Protein AF-A0A9D4E0C4-F1 (afdb_monomer_lite)

Secondary structure (DSSP, 8-state):
-----PPP-----HHHHHHHHHHHHHHHHHHHHHHHHHHHHHHHHHHHHHHHHHHHHHHHHHHHHHHHHHHHHHHHHHHHHHHHHHHHHHGGG------PPP---TT--HHHHHHHHHHHTT------TTSPPPS----TTTTS----

Radius of gyration: 49.87 Å; chains: 1; bounding box: 102×30×136 Å

pLDDT: mean 83.16, std 16.6, range [40.91, 98.44]

Sequence (148 aa):
MSDVEHPGNAVLDDTTMKAIKLTAQEAINNILSIQIKSMIETIITGVVDGLSKRIECLELENKSLKSENRILTERLVKVEITLDASEQYSRRNSLRIFGIPETENPNEGTDSVVMNLCNSMGADVSIDESIAPIEPENREGDDLDQSL

Foldseek 3Di:
DDDDDDPDDDDDDPVVV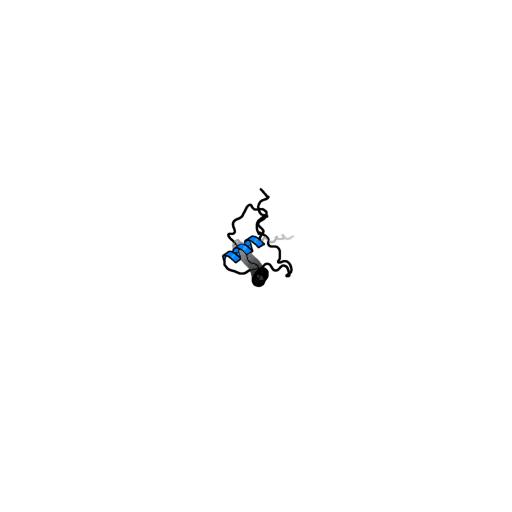VVVVVVVVVVVVVVVVVVVVVVVVVVVVVVVVVVVVVVVVVVVVVVVVVVVVVVVVVVVVVVVVVVVVVVCVVCVVPDDDPDDDDDPDPPDDPVVVVVVVCVVVVHDDDDDPVDPDDPDPDDPDPPPDDDD

Structure (mmCIF, N/CA/C/O backbone):
data_AF-A0A9D4E0C4-F1
#
_entry.id   AF-A0A9D4E0C4-F1
#
loop_
_atom_site.group_PDB
_atom_site.id
_atom_site.type_symbol
_atom_site.label_atom_id
_atom_site.label_alt_id
_atom_site.label_comp_id
_atom_site.label_asym_id
_atom_site.label_entity_id
_atom_site.label_seq_id
_atom_site.pdbx_PDB_ins_code
_atom_site.Cartn_x
_atom_site.Cartn_y
_atom_site.Cartn_z
_atom_site.occupancy
_atom_site.B_iso_or_equiv
_atom_site.auth_seq_id
_atom_site.auth_comp_id
_atom_site.auth_asym_id
_atom_site.auth_atom_id
_atom_site.pdbx_PDB_model_num
ATOM 1 N N . MET A 1 1 ? 53.731 22.855 -88.153 1.00 43.09 1 MET A N 1
ATOM 2 C CA . MET A 1 1 ? 53.445 23.099 -86.725 1.00 43.09 1 MET A CA 1
ATOM 3 C C . MET A 1 1 ? 52.587 21.945 -86.266 1.00 43.09 1 MET A C 1
ATOM 5 O O . MET A 1 1 ? 51.666 21.581 -86.975 1.00 43.09 1 MET A O 1
ATOM 9 N N . SER A 1 2 ? 53.045 21.301 -85.206 1.00 45.09 2 SER A N 1
ATOM 10 C CA . SER A 1 2 ? 52.689 19.976 -84.702 1.00 45.09 2 SER A CA 1
ATOM 11 C C . SER A 1 2 ? 51.238 19.852 -84.238 1.00 45.09 2 SER A C 1
ATOM 13 O O . SER A 1 2 ? 50.797 20.651 -83.411 1.00 45.09 2 SER A O 1
ATOM 15 N N . ASP A 1 3 ? 50.559 18.813 -84.728 1.00 48.22 3 ASP A N 1
ATOM 16 C CA . ASP A 1 3 ? 49.288 18.317 -84.205 1.00 48.22 3 ASP A CA 1
ATOM 17 C C . ASP A 1 3 ? 49.472 17.874 -82.749 1.00 48.22 3 ASP A C 1
ATOM 19 O O . ASP A 1 3 ? 50.279 16.998 -82.435 1.00 48.22 3 ASP A O 1
ATOM 23 N N . VAL A 1 4 ? 48.754 18.536 -81.844 1.00 57.38 4 VAL A N 1
ATOM 24 C CA . VAL A 1 4 ? 48.710 18.191 -80.423 1.00 57.38 4 VAL A CA 1
ATOM 25 C C . VAL A 1 4 ? 47.631 17.129 -80.253 1.00 57.38 4 VAL A C 1
ATOM 27 O O . VAL A 1 4 ? 46.444 17.450 -80.224 1.00 57.38 4 VAL A O 1
ATOM 30 N N . GLU A 1 5 ? 48.040 15.865 -80.151 1.00 50.12 5 GLU A N 1
ATOM 31 C CA . GLU A 1 5 ? 47.150 14.776 -79.748 1.00 50.12 5 GLU A CA 1
ATOM 32 C C . GLU A 1 5 ? 46.547 15.099 -78.373 1.00 50.12 5 GLU A C 1
ATOM 34 O O . GLU A 1 5 ? 47.246 15.225 -77.365 1.00 50.12 5 GLU A O 1
ATOM 39 N N . HIS A 1 6 ? 45.228 15.280 -78.336 1.00 60.09 6 HIS A N 1
ATOM 40 C CA . HIS A 1 6 ? 44.486 15.371 -77.087 1.00 60.09 6 HIS A CA 1
ATOM 41 C C . HIS A 1 6 ? 44.443 13.985 -76.433 1.00 60.09 6 HIS A C 1
ATOM 43 O O . HIS A 1 6 ? 44.030 13.027 -77.092 1.00 60.09 6 HIS A O 1
ATOM 49 N N . PRO A 1 7 ? 44.852 13.849 -75.157 1.00 53.50 7 PRO A N 1
ATOM 50 C CA . PRO A 1 7 ? 44.855 12.561 -74.482 1.00 53.50 7 PRO A CA 1
ATOM 51 C C . PRO A 1 7 ? 43.426 12.021 -74.410 1.00 53.50 7 PRO A C 1
ATOM 53 O O . PRO A 1 7 ? 42.524 12.654 -73.856 1.00 53.50 7 PRO A O 1
ATOM 56 N N . GLY A 1 8 ? 43.236 10.855 -75.029 1.00 53.12 8 GLY A N 1
ATOM 57 C CA . GLY A 1 8 ? 41.972 10.141 -75.089 1.00 53.12 8 GLY A CA 1
ATOM 58 C C . GLY A 1 8 ? 41.396 9.901 -73.697 1.00 53.12 8 GLY A C 1
ATOM 59 O O . GLY A 1 8 ? 42.087 9.476 -72.773 1.00 53.12 8 GLY A O 1
ATOM 60 N N . ASN A 1 9 ? 40.103 10.178 -73.567 1.00 60.56 9 ASN A N 1
ATOM 61 C CA . ASN A 1 9 ? 39.318 9.895 -72.379 1.00 60.56 9 ASN A CA 1
ATOM 62 C C . ASN A 1 9 ? 39.334 8.370 -72.146 1.00 60.56 9 ASN A C 1
ATOM 64 O O . ASN A 1 9 ? 38.756 7.622 -72.937 1.00 60.56 9 ASN A O 1
ATOM 68 N N . ALA A 1 10 ? 40.049 7.900 -71.122 1.00 62.25 10 ALA A N 1
ATOM 69 C CA . ALA A 1 10 ? 40.163 6.477 -70.817 1.00 62.25 10 ALA A CA 1
ATOM 70 C C . ALA A 1 10 ? 38.795 5.936 -70.376 1.00 62.25 10 ALA A C 1
ATOM 72 O O . ALA A 1 10 ? 38.339 6.183 -69.260 1.00 62.25 10 ALA A O 1
ATOM 73 N N . VAL A 1 11 ? 38.120 5.213 -71.270 1.00 69.81 11 VAL A N 1
ATOM 74 C CA . VAL A 1 11 ? 36.905 4.469 -70.930 1.00 69.81 11 VAL A CA 1
ATOM 75 C C . VAL A 1 11 ? 37.330 3.306 -70.036 1.00 69.81 11 VAL A C 1
ATOM 77 O O . VAL A 1 11 ? 38.088 2.439 -70.464 1.00 69.81 11 VAL A O 1
ATOM 80 N N . LEU A 1 12 ? 36.882 3.322 -68.780 1.00 73.12 12 LEU A N 1
ATOM 81 C CA . LEU A 1 12 ? 37.088 2.220 -67.839 1.00 73.12 12 LEU A CA 1
ATOM 82 C C . LEU A 1 12 ? 36.483 0.934 -68.418 1.00 73.12 12 LEU A C 1
ATOM 84 O O . LEU A 1 12 ? 35.355 0.958 -68.915 1.00 73.12 12 LEU A O 1
ATOM 88 N N . ASP A 1 13 ? 37.215 -0.180 -68.353 1.00 84.56 13 ASP A N 1
ATOM 89 C CA . ASP A 1 13 ? 36.684 -1.468 -68.800 1.00 84.56 13 ASP A CA 1
ATOM 90 C C . ASP A 1 13 ? 35.558 -1.966 -67.866 1.00 84.56 13 ASP A C 1
ATOM 92 O O . ASP A 1 13 ? 35.485 -1.618 -66.683 1.00 84.56 13 ASP A O 1
ATOM 96 N N . ASP A 1 14 ? 34.662 -2.802 -68.390 1.00 86.38 14 ASP A N 1
ATOM 97 C CA . ASP A 1 14 ? 33.482 -3.298 -67.663 1.00 86.38 14 ASP A CA 1
ATOM 98 C C . ASP A 1 14 ? 33.839 -4.081 -66.378 1.00 86.38 14 ASP A C 1
ATOM 100 O O . ASP A 1 14 ? 33.104 -4.056 -65.385 1.00 86.38 14 ASP A O 1
ATOM 104 N N . THR A 1 15 ? 35.016 -4.715 -66.344 1.00 89.06 15 THR A N 1
ATOM 105 C CA . THR A 1 15 ? 35.487 -5.509 -65.199 1.00 89.06 15 THR A CA 1
ATOM 106 C C . THR A 1 15 ? 35.898 -4.604 -64.040 1.00 89.06 15 THR A C 1
ATOM 108 O O . THR A 1 15 ? 35.479 -4.822 -62.899 1.00 89.06 15 THR A O 1
ATOM 111 N N . THR A 1 16 ? 36.660 -3.546 -64.326 1.00 87.62 16 THR A N 1
ATOM 112 C CA . THR A 1 16 ? 37.040 -2.526 -63.340 1.00 87.62 16 THR A CA 1
ATOM 113 C C . THR A 1 16 ? 35.813 -1.793 -62.805 1.00 87.62 16 THR A C 1
ATOM 115 O O . THR A 1 16 ? 35.686 -1.603 -61.594 1.00 87.62 16 THR A O 1
ATOM 118 N N . MET A 1 17 ? 34.842 -1.475 -63.665 1.00 87.19 17 MET A N 1
ATOM 119 C CA . MET A 1 17 ? 33.606 -0.821 -63.239 1.00 87.19 17 MET A CA 1
ATOM 120 C C . MET A 1 17 ? 32.732 -1.722 -62.350 1.00 87.19 17 MET A C 1
ATOM 122 O O . MET A 1 17 ? 32.127 -1.242 -61.386 1.00 87.19 17 MET A O 1
ATOM 126 N N . LYS A 1 18 ? 32.692 -3.035 -62.610 1.00 91.88 18 LYS A N 1
ATOM 127 C CA . LYS A 1 18 ? 31.999 -4.008 -61.752 1.00 91.88 18 LYS A CA 1
ATOM 128 C C . LYS A 1 18 ? 32.667 -4.161 -60.382 1.00 91.88 18 LYS A C 1
ATOM 130 O O . LYS A 1 18 ? 31.960 -4.193 -59.376 1.00 91.88 18 LYS A O 1
ATOM 135 N N . ALA A 1 19 ? 33.999 -4.215 -60.331 1.00 91.00 19 ALA A N 1
ATOM 136 C CA . ALA A 1 19 ? 34.748 -4.296 -59.076 1.00 91.00 19 ALA A CA 1
ATOM 137 C C . ALA A 1 19 ? 34.521 -3.053 -58.202 1.00 91.00 19 ALA A C 1
ATOM 139 O O . ALA A 1 19 ? 34.194 -3.186 -57.026 1.00 91.00 19 ALA A O 1
ATOM 140 N N . ILE A 1 20 ? 34.575 -1.854 -58.795 1.00 91.25 20 ILE A N 1
ATOM 141 C CA . ILE A 1 20 ? 34.304 -0.592 -58.089 1.00 91.25 20 ILE A CA 1
ATOM 142 C C . ILE A 1 20 ? 32.890 -0.587 -57.493 1.00 91.25 20 ILE A C 1
ATOM 144 O O . ILE A 1 20 ? 32.721 -0.210 -56.335 1.00 91.25 20 ILE A O 1
ATOM 148 N N . LYS A 1 21 ? 31.874 -1.039 -58.244 1.00 93.38 21 LYS A N 1
ATOM 149 C CA . LYS A 1 21 ? 30.494 -1.146 -57.738 1.00 93.38 21 LYS A CA 1
ATOM 150 C C . LYS A 1 21 ? 30.389 -2.100 -56.550 1.00 93.38 21 LYS A C 1
ATOM 152 O O . LYS A 1 21 ? 29.724 -1.766 -55.575 1.00 93.38 21 LYS A O 1
ATOM 157 N N . LEU A 1 22 ? 31.040 -3.262 -56.624 1.00 93.94 22 LEU A N 1
ATOM 158 C CA . LEU A 1 22 ? 31.014 -4.254 -55.550 1.00 93.94 22 LEU A CA 1
ATOM 159 C C . LEU A 1 22 ? 31.681 -3.709 -54.279 1.00 93.94 22 LEU A C 1
ATOM 161 O O . LEU A 1 22 ? 31.074 -3.732 -53.213 1.00 93.94 22 LEU A O 1
ATOM 165 N N . THR A 1 23 ? 32.878 -3.133 -54.407 1.00 95.00 23 THR A N 1
ATOM 166 C CA . THR A 1 23 ? 33.612 -2.548 -53.277 1.00 95.00 23 THR A CA 1
ATOM 167 C C . THR A 1 23 ? 32.870 -1.356 -52.669 1.00 95.00 23 THR A C 1
ATOM 169 O O . THR A 1 23 ? 32.800 -1.232 -51.448 1.00 95.00 23 THR A O 1
ATOM 172 N N . ALA A 1 24 ? 32.264 -0.496 -53.495 1.00 94.00 24 ALA A N 1
ATOM 173 C CA . ALA A 1 24 ? 31.439 0.608 -53.010 1.00 94.00 24 ALA A CA 1
ATOM 174 C C . ALA A 1 24 ? 30.198 0.100 -52.259 1.00 94.00 24 ALA A C 1
ATOM 176 O O . ALA A 1 24 ? 29.874 0.617 -51.190 1.00 94.00 24 ALA A O 1
ATOM 177 N N . GLN A 1 25 ? 29.535 -0.940 -52.775 1.00 95.25 25 GLN A N 1
ATOM 178 C CA . GLN A 1 25 ? 28.378 -1.550 -52.123 1.00 95.25 25 GLN A CA 1
ATOM 179 C C . GLN A 1 25 ? 28.746 -2.174 -50.770 1.00 95.25 25 GLN A C 1
ATOM 181 O O . GLN A 1 25 ? 28.029 -1.977 -49.790 1.00 95.25 25 GLN A O 1
ATOM 186 N N . GLU A 1 26 ? 29.864 -2.896 -50.692 1.00 96.25 26 GLU A N 1
ATOM 187 C CA . GLU A 1 26 ? 30.368 -3.476 -49.443 1.00 96.25 26 GLU A CA 1
ATOM 188 C C . GLU A 1 26 ? 30.716 -2.395 -48.414 1.00 96.25 26 GLU A C 1
ATOM 190 O O . GLU A 1 26 ? 30.323 -2.501 -47.251 1.00 96.25 26 GLU A O 1
ATOM 195 N N . ALA A 1 27 ? 31.383 -1.318 -48.837 1.00 96.25 27 ALA A N 1
ATOM 196 C CA . ALA A 1 27 ? 31.709 -0.194 -47.963 1.00 96.25 27 ALA A CA 1
ATOM 197 C C . ALA A 1 27 ? 30.446 0.486 -47.406 1.00 96.25 27 ALA A C 1
ATOM 199 O O . ALA A 1 27 ? 30.362 0.727 -46.201 1.00 96.25 27 ALA A O 1
ATOM 200 N N . ILE A 1 28 ? 29.442 0.736 -48.254 1.00 96.38 28 ILE A N 1
ATOM 201 C CA . ILE A 1 28 ? 28.155 1.316 -47.841 1.00 96.38 28 ILE A CA 1
ATOM 202 C C . ILE A 1 28 ? 27.450 0.402 -46.835 1.00 96.38 28 ILE A C 1
ATOM 204 O O . ILE A 1 28 ? 27.022 0.866 -45.779 1.00 96.38 28 ILE A O 1
ATOM 208 N N . ASN A 1 29 ? 27.369 -0.900 -47.121 1.00 96.69 29 ASN A N 1
ATOM 209 C CA . ASN A 1 29 ? 26.730 -1.866 -46.228 1.00 96.69 29 ASN A CA 1
ATOM 210 C C . ASN A 1 29 ? 27.423 -1.920 -44.859 1.00 96.69 29 ASN A C 1
ATOM 212 O O . ASN A 1 29 ? 26.752 -1.968 -43.826 1.00 96.69 29 ASN A O 1
ATOM 216 N N . ASN A 1 30 ? 28.756 -1.866 -44.837 1.00 97.12 30 ASN A N 1
ATOM 217 C CA . ASN A 1 30 ? 29.528 -1.846 -43.598 1.00 97.12 30 ASN A CA 1
ATOM 218 C C . ASN A 1 30 ? 29.264 -0.575 -42.782 1.00 97.12 30 ASN A C 1
ATOM 220 O O . ASN A 1 30 ? 29.007 -0.668 -41.581 1.00 97.12 30 ASN A O 1
ATOM 224 N N . ILE A 1 31 ? 29.260 0.598 -43.424 1.00 96.81 31 ILE A N 1
ATOM 225 C CA . ILE A 1 31 ? 28.973 1.878 -42.757 1.00 96.81 31 ILE A CA 1
ATOM 226 C C . ILE A 1 31 ? 27.560 1.877 -42.166 1.00 96.81 31 ILE A C 1
ATOM 228 O O . ILE A 1 31 ? 27.387 2.209 -40.992 1.00 96.81 31 ILE A O 1
ATOM 232 N N . LEU A 1 32 ? 26.559 1.452 -42.943 1.00 97.00 32 LEU A N 1
ATOM 233 C CA . LEU A 1 32 ? 25.173 1.369 -42.479 1.00 97.00 32 LEU A CA 1
ATOM 234 C C . LEU A 1 32 ? 25.031 0.399 -41.301 1.00 97.00 32 LEU A C 1
ATOM 236 O O . LEU A 1 32 ? 24.376 0.724 -40.314 1.00 97.00 32 LEU A O 1
ATOM 240 N N . SER A 1 33 ? 25.684 -0.763 -41.364 1.00 97.12 33 SER A N 1
ATOM 241 C CA . SER A 1 33 ? 25.667 -1.753 -40.282 1.00 97.12 33 SER A CA 1
ATOM 242 C C . SER A 1 33 ? 26.242 -1.190 -38.978 1.00 97.12 33 SER A C 1
ATOM 244 O O . SER A 1 33 ? 25.649 -1.370 -37.915 1.00 97.12 33 SER A O 1
ATOM 246 N N . ILE A 1 34 ? 27.357 -0.455 -39.052 1.00 96.94 34 ILE A N 1
ATOM 247 C CA . ILE A 1 34 ? 27.974 0.191 -37.885 1.00 96.94 34 ILE A CA 1
ATOM 248 C C . ILE A 1 34 ? 27.038 1.250 -37.292 1.00 96.94 34 ILE A C 1
ATOM 250 O O . ILE A 1 34 ? 26.795 1.249 -36.085 1.00 96.94 34 ILE A O 1
ATOM 254 N N . GLN A 1 35 ? 26.481 2.130 -38.129 1.00 97.69 35 GLN A N 1
ATOM 255 C CA . GLN A 1 35 ? 25.593 3.198 -37.666 1.00 97.69 35 GLN A CA 1
ATOM 256 C C . GLN A 1 35 ? 24.314 2.647 -37.031 1.00 97.69 35 GLN A C 1
ATOM 258 O O . GLN A 1 35 ? 23.923 3.094 -35.955 1.00 97.69 35 GLN A O 1
ATOM 263 N N . ILE A 1 36 ? 23.691 1.644 -37.655 1.00 97.50 36 ILE A N 1
ATOM 264 C CA . ILE A 1 36 ? 22.482 1.004 -37.127 1.00 97.50 36 ILE A CA 1
ATOM 265 C C . ILE A 1 36 ? 22.762 0.371 -35.763 1.00 97.50 36 ILE A C 1
ATOM 267 O O . ILE A 1 36 ? 21.998 0.600 -34.828 1.00 97.50 36 ILE A O 1
ATOM 271 N N . LYS A 1 37 ? 23.870 -0.369 -35.616 1.00 97.62 37 LYS A N 1
ATOM 272 C CA . LYS A 1 37 ? 24.255 -0.963 -34.326 1.00 97.62 37 LYS A CA 1
ATOM 273 C C . LYS A 1 37 ? 24.442 0.099 -33.248 1.00 97.62 37 LYS A C 1
ATOM 275 O O . LYS A 1 37 ? 23.848 -0.018 -32.183 1.00 97.62 37 LYS A O 1
ATOM 280 N N . SER A 1 38 ? 25.181 1.164 -33.553 1.00 97.75 38 SER A N 1
ATOM 281 C CA . SER A 1 38 ? 25.437 2.248 -32.600 1.00 97.75 38 SER A CA 1
ATOM 282 C C . SER A 1 38 ? 24.155 2.972 -32.165 1.00 97.75 38 SER A C 1
ATOM 284 O O . SER A 1 38 ? 23.970 3.250 -30.977 1.00 97.75 38 SER A O 1
ATOM 286 N N . MET A 1 39 ? 23.232 3.240 -33.096 1.00 97.69 39 MET A N 1
ATOM 287 C CA . MET A 1 39 ? 21.934 3.834 -32.758 1.00 97.69 39 MET A CA 1
ATOM 288 C C . MET A 1 39 ? 21.115 2.914 -31.852 1.00 97.69 39 MET A C 1
ATOM 290 O O . MET A 1 39 ? 20.559 3.375 -30.857 1.00 97.69 39 MET A O 1
ATOM 294 N N . ILE A 1 40 ? 21.057 1.619 -32.177 1.00 97.69 40 ILE A N 1
ATOM 295 C CA . ILE A 1 40 ? 20.336 0.624 -31.377 1.00 97.69 40 ILE A CA 1
ATOM 296 C C . ILE A 1 40 ? 20.925 0.548 -29.967 1.00 97.69 40 ILE A C 1
ATOM 298 O O . ILE A 1 40 ? 20.173 0.614 -29.001 1.00 97.69 40 ILE A O 1
ATOM 302 N N . GLU A 1 41 ? 22.248 0.470 -29.833 1.00 97.75 41 GLU A N 1
ATOM 303 C CA . GLU A 1 41 ? 22.926 0.445 -28.532 1.00 97.75 41 GLU A CA 1
ATOM 304 C C . GLU A 1 41 ? 22.612 1.692 -27.702 1.00 97.75 41 GLU A C 1
ATOM 306 O O . GLU A 1 41 ? 22.286 1.581 -26.520 1.00 97.75 41 GLU A O 1
ATOM 311 N N . THR A 1 42 ? 22.630 2.872 -28.325 1.00 97.94 42 THR A N 1
ATOM 312 C CA . THR A 1 42 ? 22.318 4.138 -27.647 1.00 97.94 42 THR A CA 1
ATOM 313 C C . THR A 1 42 ? 20.871 4.167 -27.157 1.00 97.94 42 THR A C 1
ATOM 315 O O . THR A 1 42 ? 20.610 4.532 -26.010 1.00 97.94 42 THR A O 1
ATOM 318 N N . ILE A 1 43 ? 19.923 3.752 -28.005 1.00 98.00 43 ILE A N 1
ATOM 319 C CA . ILE A 1 43 ? 18.498 3.7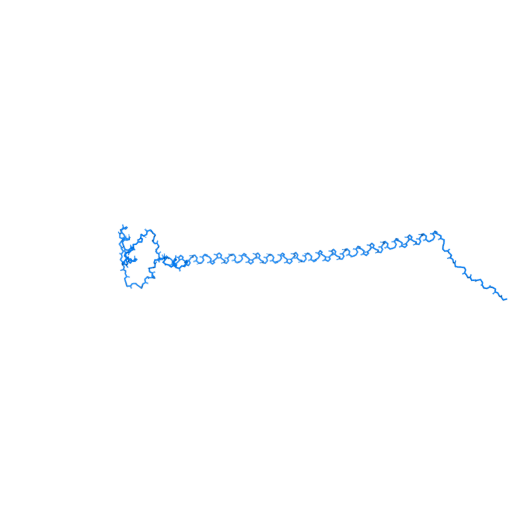19 -27.658 1.00 98.00 43 ILE A CA 1
ATOM 320 C C . ILE A 1 43 ? 18.244 2.701 -26.546 1.00 98.00 43 ILE A C 1
ATOM 322 O O . ILE A 1 43 ? 17.597 3.038 -25.557 1.00 98.00 43 ILE A O 1
ATOM 326 N N . ILE A 1 44 ? 18.759 1.475 -26.684 1.00 98.00 44 ILE A N 1
ATOM 327 C CA . ILE A 1 44 ? 18.568 0.414 -25.689 1.00 98.00 44 ILE A CA 1
ATOM 328 C C . ILE A 1 44 ? 19.141 0.850 -24.346 1.00 98.00 44 ILE A C 1
ATOM 330 O O . ILE A 1 44 ? 18.439 0.763 -23.344 1.00 98.00 44 ILE A O 1
ATOM 334 N N . THR A 1 45 ? 20.371 1.366 -24.325 1.00 97.50 45 THR A N 1
ATOM 335 C CA . THR A 1 45 ? 21.014 1.804 -23.080 1.00 97.50 45 THR A CA 1
ATOM 336 C C . THR A 1 45 ? 20.211 2.925 -22.426 1.00 97.50 45 THR A C 1
ATOM 338 O O . THR A 1 45 ? 19.872 2.832 -21.252 1.00 97.50 45 THR A O 1
ATOM 341 N N . GLY A 1 46 ? 19.796 3.938 -23.196 1.00 97.81 46 GLY A N 1
ATOM 342 C CA . GLY A 1 46 ? 18.993 5.043 -22.668 1.00 97.81 46 GLY A CA 1
ATOM 343 C C . GLY A 1 46 ? 17.638 4.599 -22.105 1.00 97.81 46 GLY A C 1
ATOM 344 O O . GLY A 1 46 ? 17.230 5.059 -21.037 1.00 97.81 46 GLY A O 1
ATOM 345 N N . VAL A 1 47 ? 16.946 3.685 -22.793 1.00 98.12 47 VAL A N 1
ATOM 346 C CA . VAL A 1 47 ? 15.651 3.152 -22.339 1.00 98.12 47 VAL A CA 1
ATOM 347 C C . VAL A 1 47 ? 15.821 2.273 -21.102 1.00 98.12 47 VAL A C 1
ATOM 349 O O . VAL A 1 47 ? 15.082 2.446 -20.134 1.00 98.12 47 VAL A O 1
ATOM 352 N N . VAL A 1 48 ? 16.790 1.356 -21.102 1.00 98.12 48 VAL A N 1
ATOM 353 C CA . VAL A 1 48 ? 17.047 0.452 -19.972 1.00 98.12 48 VAL A CA 1
ATOM 354 C C . VAL A 1 48 ? 17.464 1.239 -18.733 1.00 98.12 48 VAL A C 1
ATOM 356 O O . VAL A 1 48 ? 16.911 0.999 -17.660 1.00 98.12 48 VAL A O 1
ATOM 359 N N . ASP A 1 49 ? 18.351 2.224 -18.868 1.00 97.88 49 ASP A N 1
ATOM 360 C CA . ASP A 1 49 ? 18.775 3.075 -17.752 1.00 97.88 49 ASP A CA 1
ATOM 361 C C . ASP A 1 49 ? 17.614 3.914 -17.211 1.00 97.88 49 ASP A C 1
ATOM 363 O O . ASP A 1 49 ? 17.439 4.045 -15.997 1.00 97.88 49 ASP A O 1
ATOM 367 N N . GLY A 1 50 ? 16.796 4.477 -18.107 1.00 98.06 50 GLY A N 1
ATOM 368 C CA . GLY A 1 50 ? 15.623 5.262 -17.733 1.00 98.06 50 GLY A CA 1
ATOM 369 C C . GLY A 1 50 ? 14.591 4.435 -16.965 1.00 98.06 50 GLY A C 1
ATOM 370 O O . GLY A 1 50 ? 14.111 4.859 -15.911 1.00 98.06 50 GLY A O 1
ATOM 371 N N . LEU A 1 51 ? 14.286 3.231 -17.456 1.00 97.94 51 LEU A N 1
ATOM 372 C CA . LEU A 1 51 ? 13.363 2.310 -16.795 1.00 97.94 51 LEU A CA 1
ATOM 373 C C . LEU A 1 51 ? 13.922 1.801 -15.465 1.00 97.94 51 LEU A C 1
ATOM 375 O O . LEU A 1 51 ? 13.188 1.778 -14.480 1.00 97.94 51 LEU A O 1
ATOM 379 N N . SER A 1 52 ? 15.213 1.470 -15.406 1.00 98.12 52 SER A N 1
ATOM 380 C CA . SER A 1 52 ? 15.868 1.001 -14.177 1.00 98.12 52 SER A CA 1
ATOM 381 C C . SER A 1 52 ? 15.800 2.054 -13.072 1.00 98.12 52 SER A C 1
ATOM 383 O O . SER A 1 52 ? 15.374 1.753 -11.959 1.00 98.12 52 SER A O 1
ATOM 385 N N . LYS A 1 53 ? 16.097 3.320 -13.398 1.00 98.06 53 LYS A N 1
ATOM 386 C CA . LYS A 1 53 ? 15.951 4.440 -12.455 1.00 98.06 53 LYS A CA 1
ATOM 387 C C . LYS A 1 53 ? 14.509 4.622 -12.000 1.00 98.06 53 LYS A C 1
ATOM 389 O O . LYS A 1 53 ? 14.255 4.868 -10.824 1.00 98.06 53 LYS A O 1
ATOM 394 N N . ARG A 1 54 ? 13.542 4.504 -12.917 1.00 98.12 54 ARG A N 1
ATOM 395 C CA . ARG A 1 54 ? 12.127 4.656 -12.559 1.00 98.12 54 ARG A CA 1
ATOM 396 C C . ARG A 1 54 ? 11.661 3.546 -11.618 1.00 98.12 54 ARG A C 1
ATOM 398 O O . ARG A 1 54 ? 10.922 3.849 -10.685 1.00 98.12 54 ARG A O 1
ATOM 405 N N . ILE A 1 55 ? 12.099 2.308 -11.843 1.00 98.44 55 ILE A N 1
ATOM 406 C CA . ILE A 1 55 ? 11.827 1.170 -10.957 1.00 98.44 55 ILE A CA 1
ATOM 407 C C . ILE A 1 55 ? 12.406 1.439 -9.567 1.00 98.44 55 ILE A C 1
ATOM 409 O O . ILE A 1 55 ? 11.667 1.358 -8.592 1.00 98.44 55 ILE A O 1
ATOM 413 N N . GLU A 1 56 ? 13.670 1.853 -9.473 1.00 98.12 56 GLU A N 1
ATOM 414 C CA . GLU A 1 56 ? 14.314 2.156 -8.190 1.00 98.12 56 GLU A CA 1
ATOM 415 C C . GLU A 1 56 ? 13.568 3.254 -7.412 1.00 98.12 56 GLU A C 1
ATOM 417 O O . GLU A 1 56 ? 13.258 3.087 -6.230 1.00 98.12 56 GLU A O 1
ATOM 422 N N . CYS A 1 57 ? 13.197 4.356 -8.077 1.00 97.44 57 CYS A N 1
ATOM 423 C CA . CYS A 1 57 ? 12.411 5.416 -7.445 1.00 97.44 57 CYS A CA 1
ATOM 424 C C . CYS A 1 57 ? 11.059 4.905 -6.926 1.00 97.44 57 CYS A C 1
ATOM 426 O O . CYS A 1 57 ? 10.669 5.234 -5.806 1.00 97.44 57 CYS A O 1
ATOM 428 N N . LEU A 1 58 ? 10.353 4.096 -7.722 1.00 98.12 58 LEU A N 1
ATOM 429 C CA . LEU A 1 58 ? 9.058 3.534 -7.335 1.00 98.12 58 LEU A CA 1
ATOM 430 C C . LEU A 1 58 ? 9.189 2.540 -6.176 1.00 98.12 58 LEU A C 1
ATOM 432 O O . LEU A 1 58 ? 8.325 2.504 -5.303 1.00 98.12 58 LEU A O 1
ATOM 436 N N . GLU A 1 59 ? 10.260 1.750 -6.125 1.00 98.19 59 GLU A N 1
ATOM 437 C CA . GLU A 1 59 ? 10.521 0.838 -5.010 1.00 98.19 59 GLU A CA 1
ATOM 438 C C . GLU A 1 59 ? 10.788 1.589 -3.703 1.00 98.19 59 GLU A C 1
ATOM 440 O O . GLU A 1 59 ? 10.285 1.187 -2.648 1.00 98.19 59 GLU A O 1
ATOM 445 N N . LEU A 1 60 ? 11.550 2.684 -3.759 1.00 97.81 60 LEU A N 1
ATOM 446 C CA . LEU A 1 60 ? 11.795 3.552 -2.606 1.00 97.81 60 LEU A CA 1
ATOM 447 C C . LEU A 1 60 ? 10.501 4.205 -2.113 1.00 97.81 60 LEU A C 1
ATOM 449 O O . LEU A 1 60 ? 10.203 4.156 -0.918 1.00 97.81 60 LEU A O 1
ATOM 453 N N . GLU A 1 61 ? 9.703 4.753 -3.028 1.00 98.06 61 GLU A N 1
ATOM 454 C CA . GLU A 1 61 ? 8.407 5.353 -2.711 1.00 98.06 61 GLU A CA 1
ATOM 455 C C . GLU A 1 61 ? 7.452 4.323 -2.088 1.00 98.06 61 GLU A C 1
ATOM 457 O O . GLU A 1 61 ? 6.860 4.571 -1.039 1.00 98.06 61 GLU A O 1
ATOM 462 N N . ASN A 1 62 ? 7.373 3.116 -2.655 1.00 98.00 62 ASN A N 1
ATOM 463 C CA . ASN A 1 62 ? 6.532 2.041 -2.130 1.00 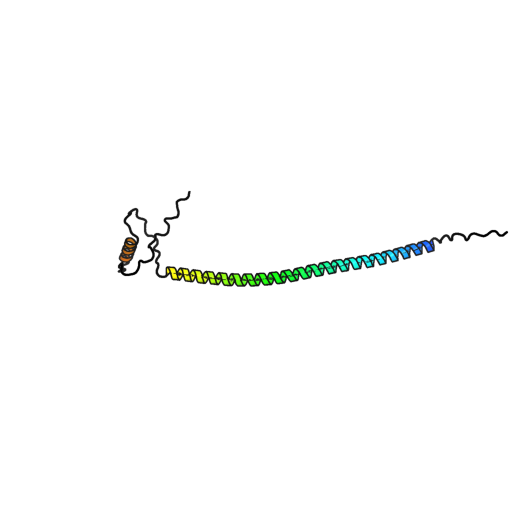98.00 62 ASN A CA 1
ATOM 464 C C . ASN A 1 62 ? 6.952 1.614 -0.715 1.00 98.00 62 ASN A C 1
ATOM 466 O O . ASN A 1 62 ? 6.099 1.386 0.145 1.00 98.00 62 ASN A O 1
ATOM 470 N N . LYS A 1 63 ? 8.263 1.531 -0.447 1.00 98.00 63 LYS A N 1
ATOM 471 C CA . LYS A 1 63 ? 8.791 1.253 0.899 1.00 98.00 63 LYS A CA 1
ATOM 472 C C . LYS A 1 63 ? 8.422 2.360 1.88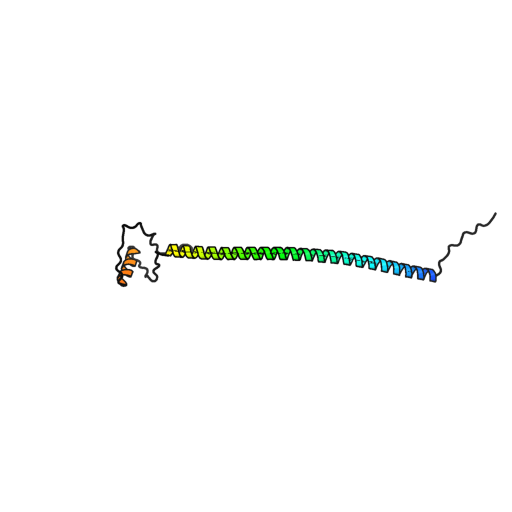4 1.00 98.00 63 LYS A C 1
ATOM 474 O O . LYS A 1 63 ? 7.978 2.049 2.989 1.00 98.00 63 LYS A O 1
ATOM 479 N N . SER A 1 64 ? 8.563 3.622 1.478 1.00 98.06 64 SER A N 1
ATOM 480 C CA . SER A 1 64 ? 8.190 4.779 2.297 1.00 98.06 64 SER A CA 1
ATOM 481 C C . SER A 1 64 ? 6.703 4.745 2.655 1.00 98.06 64 SER A C 1
ATOM 483 O O . SER A 1 64 ? 6.351 4.764 3.834 1.00 98.06 64 SER A O 1
ATOM 485 N N . LEU A 1 65 ? 5.835 4.578 1.652 1.00 97.88 65 LEU A N 1
ATOM 486 C CA . LEU A 1 65 ? 4.384 4.517 1.838 1.00 97.88 65 LEU A CA 1
ATOM 487 C C . LEU A 1 65 ? 3.961 3.350 2.735 1.00 97.88 65 LEU A C 1
ATOM 489 O O . LEU A 1 65 ? 3.115 3.521 3.606 1.00 97.88 65 LEU A O 1
ATOM 493 N N . LYS A 1 66 ? 4.566 2.166 2.578 1.00 98.19 66 LYS A N 1
ATOM 494 C CA . LYS A 1 66 ? 4.299 1.018 3.462 1.00 98.19 66 LYS A CA 1
ATOM 495 C C . LYS A 1 66 ? 4.682 1.301 4.913 1.00 98.19 66 LYS A C 1
ATOM 497 O O . LYS A 1 66 ? 3.947 0.916 5.821 1.00 98.19 66 LYS A O 1
ATOM 502 N N . SER A 1 67 ? 5.817 1.963 5.132 1.00 97.69 67 SER A N 1
ATOM 503 C CA . SER A 1 67 ? 6.266 2.355 6.471 1.00 97.69 67 SER A CA 1
ATOM 504 C C . SER A 1 67 ? 5.295 3.345 7.114 1.00 97.69 67 SER A C 1
ATOM 506 O O . SER A 1 67 ? 4.872 3.153 8.253 1.00 97.69 67 SER A O 1
ATOM 508 N N . GLU A 1 68 ? 4.892 4.375 6.372 1.00 97.94 68 GLU A N 1
ATOM 509 C CA . GLU A 1 68 ? 3.935 5.374 6.845 1.00 97.94 68 GLU A CA 1
ATOM 510 C C . GLU A 1 68 ? 2.562 4.759 7.141 1.00 97.94 68 GLU A C 1
ATOM 512 O O . GLU A 1 68 ? 1.999 4.985 8.210 1.00 97.94 68 GLU A O 1
ATOM 517 N N . ASN A 1 69 ? 2.057 3.908 6.246 1.00 98.06 69 ASN A N 1
ATOM 518 C CA . ASN A 1 69 ? 0.773 3.236 6.421 1.00 98.06 69 ASN A CA 1
ATOM 519 C C . ASN A 1 69 ? 0.755 2.361 7.684 1.00 98.06 69 ASN A C 1
ATOM 521 O O . ASN A 1 69 ? -0.212 2.384 8.447 1.00 98.06 69 ASN A O 1
ATOM 525 N N . ARG A 1 70 ? 1.861 1.663 7.968 1.00 97.94 70 ARG A N 1
ATOM 526 C CA . ARG A 1 70 ? 2.024 0.908 9.213 1.00 97.94 70 ARG A CA 1
ATOM 527 C C . ARG A 1 70 ? 1.954 1.818 10.441 1.00 97.94 70 ARG A C 1
ATOM 529 O O . ARG A 1 70 ? 1.205 1.518 11.365 1.00 97.94 70 ARG A O 1
ATOM 536 N N . ILE A 1 71 ? 2.697 2.927 10.449 1.00 97.94 71 ILE A N 1
ATOM 537 C CA . ILE A 1 71 ? 2.696 3.884 11.568 1.00 97.94 71 ILE A CA 1
ATOM 538 C C . ILE A 1 71 ? 1.293 4.453 11.793 1.00 97.94 71 ILE A C 1
ATOM 540 O O . ILE A 1 71 ? 0.832 4.538 12.931 1.00 97.94 71 ILE A O 1
ATOM 544 N N . LEU A 1 72 ? 0.604 4.840 10.719 1.00 97.75 72 LEU A N 1
ATOM 545 C CA . LEU A 1 72 ? -0.753 5.375 10.795 1.00 97.75 72 LEU A CA 1
ATOM 546 C C . LEU A 1 72 ? -1.736 4.335 11.332 1.00 97.75 72 LEU A C 1
ATOM 548 O O . LEU A 1 72 ? -2.524 4.661 12.214 1.00 97.75 72 LEU A O 1
ATOM 552 N N . THR A 1 73 ? -1.635 3.086 10.879 1.00 98.06 73 THR A N 1
ATOM 553 C CA . THR A 1 73 ? -2.462 1.980 11.379 1.00 98.06 73 THR A CA 1
ATOM 554 C C . THR A 1 73 ? -2.222 1.741 12.871 1.00 98.06 73 THR A C 1
ATOM 556 O O . THR A 1 73 ? -3.168 1.674 13.648 1.00 98.06 73 THR A O 1
ATOM 559 N N . GLU A 1 74 ? -0.961 1.693 13.313 1.00 97.62 74 GLU A N 1
ATOM 560 C CA . GLU A 1 74 ? -0.621 1.538 14.735 1.00 97.62 74 GLU A CA 1
ATOM 561 C C . GLU A 1 74 ? -1.149 2.704 15.591 1.00 97.62 74 GLU A C 1
ATOM 563 O O . GLU A 1 74 ? -1.572 2.504 16.731 1.00 97.62 74 GLU A O 1
ATOM 568 N N . ARG A 1 75 ? -1.135 3.933 15.061 1.00 97.75 75 ARG A N 1
ATOM 569 C CA . ARG A 1 75 ? -1.704 5.104 15.743 1.00 97.75 75 ARG A CA 1
ATOM 570 C C . ARG A 1 75 ? -3.223 5.041 15.812 1.00 97.75 75 ARG A C 1
ATOM 572 O O . ARG A 1 75 ? -3.768 5.359 16.862 1.00 97.75 75 ARG A O 1
ATOM 579 N N . LEU A 1 76 ? -3.876 4.632 14.731 1.00 97.62 76 LEU A N 1
ATOM 580 C CA . LEU A 1 76 ? -5.326 4.488 14.665 1.00 97.62 76 LEU A CA 1
ATOM 581 C C . LEU A 1 76 ? -5.807 3.490 15.721 1.00 97.62 76 LEU A C 1
ATOM 583 O O . LEU A 1 76 ? -6.617 3.860 16.563 1.00 97.62 76 LEU A O 1
ATOM 587 N N . VAL A 1 77 ? -5.187 2.308 15.789 1.00 97.81 77 VAL A N 1
ATOM 588 C CA . VAL A 1 77 ? -5.496 1.297 16.816 1.00 97.81 77 VAL A CA 1
ATOM 589 C C . VAL A 1 77 ? -5.333 1.858 18.233 1.00 97.81 77 VAL A C 1
ATOM 591 O O . VAL A 1 77 ? -6.175 1.637 19.098 1.00 97.81 77 VAL A O 1
ATOM 594 N N . LYS A 1 78 ? -4.267 2.624 18.503 1.00 97.38 78 LYS A N 1
ATOM 595 C CA . LYS A 1 78 ? -4.071 3.246 19.826 1.00 97.38 78 LYS A CA 1
ATOM 596 C C . LYS A 1 78 ? -5.160 4.259 20.165 1.00 97.38 78 LYS A C 1
ATOM 598 O O . LYS A 1 78 ? -5.579 4.329 21.319 1.00 97.38 78 LYS A O 1
ATOM 603 N N . VAL A 1 79 ? -5.579 5.058 19.187 1.00 96.81 79 VAL A N 1
ATOM 604 C CA . VAL A 1 79 ? -6.639 6.052 19.374 1.00 96.81 79 VAL A CA 1
ATOM 605 C C . VAL A 1 79 ? -7.966 5.354 19.644 1.00 96.81 79 VAL A C 1
ATOM 607 O O . VAL A 1 79 ? -8.632 5.732 20.598 1.00 96.81 79 VAL A O 1
ATOM 610 N N . GLU A 1 80 ? -8.304 4.306 18.893 1.00 97.50 80 GLU A N 1
ATOM 611 C CA . GLU A 1 80 ? -9.526 3.517 19.104 1.00 97.50 80 GLU A CA 1
ATOM 612 C C . GLU A 1 80 ? -9.575 2.898 20.504 1.00 97.50 80 GLU A C 1
ATOM 614 O O . GLU A 1 80 ? -10.573 3.046 21.201 1.00 97.50 80 GLU A O 1
ATOM 619 N N . ILE A 1 81 ? -8.475 2.288 20.961 1.00 96.56 81 ILE A N 1
ATOM 620 C CA . ILE A 1 81 ? -8.386 1.725 22.320 1.00 96.56 81 ILE A CA 1
ATOM 621 C C . ILE A 1 81 ? -8.558 2.818 23.379 1.00 96.56 81 ILE A C 1
ATOM 623 O O . ILE A 1 81 ? -9.223 2.615 24.391 1.00 96.56 81 ILE A O 1
ATOM 627 N N . THR A 1 82 ? -7.944 3.984 23.166 1.00 95.31 82 THR A N 1
ATOM 628 C CA . THR A 1 82 ? -8.039 5.098 24.119 1.00 95.31 82 THR A CA 1
ATOM 629 C C . THR A 1 82 ? -9.453 5.674 24.153 1.00 95.31 82 THR A C 1
ATOM 631 O O . THR A 1 82 ? -9.946 6.012 25.227 1.00 95.31 82 THR A O 1
ATOM 634 N N . LEU A 1 83 ? -10.108 5.771 22.994 1.00 95.00 83 LEU A N 1
ATOM 635 C CA . LEU A 1 83 ? -11.483 6.236 22.871 1.00 95.00 83 LEU A CA 1
ATOM 636 C C . LEU A 1 83 ? -12.442 5.280 23.580 1.00 95.00 83 LEU A C 1
ATOM 638 O O . LEU A 1 83 ? -13.201 5.727 24.430 1.00 95.00 83 LEU A O 1
ATOM 642 N N . ASP A 1 84 ? -12.349 3.979 23.302 1.00 92.94 84 ASP A N 1
ATOM 643 C CA . ASP A 1 84 ? -13.164 2.955 23.960 1.00 92.94 84 ASP A CA 1
ATOM 644 C C . ASP A 1 84 ? -12.962 2.971 25.483 1.00 92.94 84 ASP A C 1
ATOM 646 O O . ASP A 1 84 ? -13.926 3.031 26.243 1.00 92.94 84 ASP A O 1
ATOM 650 N N . ALA A 1 85 ? -11.713 3.047 25.952 1.00 92.25 85 ALA A N 1
ATOM 651 C CA . ALA A 1 85 ? -11.428 3.182 27.379 1.00 92.25 85 ALA A CA 1
ATOM 652 C C . ALA A 1 85 ? -12.039 4.460 27.982 1.00 92.25 85 ALA A C 1
ATOM 654 O O . ALA A 1 85 ? -12.544 4.436 29.105 1.00 92.25 85 ALA A O 1
ATOM 655 N N . SER A 1 86 ? -12.016 5.574 27.245 1.00 87.94 86 SER A N 1
ATOM 656 C CA . SER A 1 86 ? -12.624 6.836 27.672 1.00 87.94 86 SER A CA 1
ATOM 657 C C . SER A 1 86 ? -14.151 6.748 27.723 1.00 87.94 86 SER A C 1
ATOM 659 O O . SER A 1 86 ? -14.756 7.230 28.679 1.00 87.94 86 SER A O 1
ATOM 661 N N . GLU A 1 87 ? -14.783 6.118 26.732 1.00 87.81 87 GLU A N 1
ATOM 662 C CA . GLU A 1 87 ? -16.230 5.888 26.714 1.00 87.81 87 GLU A CA 1
ATOM 663 C C . GLU A 1 87 ? -16.663 4.965 27.853 1.00 87.81 87 GLU A C 1
ATOM 665 O O . GLU A 1 87 ? -17.628 5.255 28.561 1.00 87.81 87 GLU A O 1
ATOM 670 N N . GLN A 1 88 ? -15.925 3.878 28.082 1.00 84.12 88 GLN A N 1
ATOM 671 C CA . GLN A 1 88 ? -16.172 2.968 29.197 1.00 84.12 88 GLN A CA 1
ATOM 672 C C . GLN A 1 88 ? -16.007 3.671 30.543 1.00 84.12 88 GLN A C 1
ATOM 674 O O . GLN A 1 88 ? -16.820 3.473 31.444 1.00 84.12 88 GLN A O 1
ATOM 679 N N . TYR A 1 89 ? -14.983 4.518 30.686 1.00 83.62 89 TYR A N 1
ATOM 680 C CA . TYR A 1 89 ? -14.781 5.298 31.902 1.00 83.62 89 TYR A CA 1
ATOM 681 C C . TYR A 1 89 ? -15.936 6.276 32.144 1.00 83.62 89 TYR A C 1
ATOM 683 O O . TYR A 1 89 ? -16.424 6.373 33.269 1.00 83.62 89 TYR A O 1
ATOM 691 N N . SER A 1 90 ? -16.409 6.948 31.091 1.00 80.25 90 SER A N 1
ATOM 692 C CA . SER A 1 90 ? -17.561 7.853 31.160 1.00 80.25 90 SER A CA 1
ATOM 693 C C . SER A 1 90 ? -18.848 7.121 31.556 1.00 80.25 90 SER A C 1
ATOM 695 O O . SER A 1 90 ? -19.590 7.621 32.393 1.00 80.25 90 SER A O 1
ATOM 697 N N . ARG A 1 91 ? -19.079 5.903 31.048 1.00 80.38 91 ARG A N 1
ATOM 698 C CA . ARG A 1 91 ? -20.269 5.088 31.365 1.00 80.38 91 ARG A CA 1
ATOM 699 C C . ARG A 1 91 ? -20.150 4.280 32.662 1.00 80.38 91 ARG A C 1
ATOM 701 O O . ARG A 1 91 ? -21.085 3.569 33.016 1.00 80.38 91 ARG A O 1
ATOM 708 N N . ARG A 1 92 ? -19.024 4.354 33.383 1.00 81.69 92 ARG A N 1
ATOM 709 C CA . ARG A 1 92 ? -18.734 3.470 34.530 1.00 81.69 92 ARG A CA 1
ATOM 710 C C . ARG A 1 92 ? -19.774 3.554 35.649 1.00 81.69 92 ARG A C 1
ATOM 712 O O . ARG A 1 92 ? -20.007 2.561 36.331 1.00 81.69 92 ARG A O 1
ATOM 719 N N . ASN A 1 93 ? -20.376 4.725 35.832 1.00 79.94 93 ASN A N 1
ATOM 720 C CA . ASN A 1 93 ? -21.385 4.976 36.861 1.00 79.94 93 ASN A CA 1
ATOM 721 C C . ASN A 1 93 ? -22.792 5.166 36.266 1.00 79.94 93 ASN A C 1
ATOM 723 O O . ASN A 1 93 ? -23.671 5.693 36.939 1.00 79.94 93 ASN A O 1
ATOM 727 N N . SER A 1 94 ? -23.003 4.761 35.014 1.00 79.94 94 SER A N 1
ATOM 728 C CA . SER A 1 94 ? -24.274 4.913 34.308 1.00 79.94 94 SER A CA 1
ATOM 729 C C . SER A 1 94 ? -24.881 3.541 34.031 1.00 79.94 94 SER A C 1
ATOM 731 O O . SER A 1 94 ? -24.178 2.597 33.668 1.00 79.94 94 SER A O 1
ATOM 733 N N . LEU A 1 95 ? -26.201 3.428 34.164 1.00 80.50 95 LEU A N 1
ATOM 734 C CA . LEU A 1 95 ? -26.953 2.228 33.806 1.00 80.50 95 LEU A CA 1
ATOM 735 C C . LEU A 1 95 ? -27.939 2.567 32.694 1.00 80.50 95 LEU A C 1
ATOM 737 O O . LEU A 1 95 ? -28.639 3.572 32.764 1.00 80.50 95 LEU A O 1
ATOM 741 N N . ARG A 1 96 ? -28.010 1.708 31.674 1.00 84.50 96 ARG A N 1
ATOM 742 C CA . ARG A 1 96 ? -29.042 1.783 30.637 1.00 84.50 96 ARG A CA 1
ATOM 743 C C . ARG A 1 96 ? -30.048 0.664 30.864 1.00 84.50 96 ARG A C 1
ATOM 745 O O . ARG A 1 96 ? -29.680 -0.509 30.857 1.00 84.50 96 ARG A O 1
ATOM 752 N N . ILE A 1 97 ? -31.305 1.037 31.073 1.00 82.94 97 ILE A N 1
ATOM 753 C CA . ILE A 1 97 ? -32.400 0.112 31.359 1.00 82.94 97 ILE A CA 1
ATOM 754 C C . ILE A 1 97 ? -33.259 0.000 30.100 1.00 82.94 97 ILE A C 1
ATOM 756 O O . ILE A 1 97 ? -33.758 0.999 29.591 1.00 82.94 97 ILE A O 1
ATOM 760 N N . PHE A 1 98 ? -33.415 -1.218 29.584 1.00 85.19 98 PHE A N 1
ATOM 761 C CA . PHE A 1 98 ? -34.214 -1.498 28.391 1.00 85.19 98 PHE A CA 1
ATOM 762 C C . PHE A 1 98 ? -35.521 -2.203 28.757 1.00 85.19 98 PHE A C 1
ATOM 764 O O . PHE A 1 98 ? -35.589 -2.913 29.758 1.00 85.19 98 PHE A O 1
ATOM 771 N N . GLY A 1 99 ? -36.537 -2.063 27.902 1.00 84.19 99 GLY A N 1
ATOM 772 C CA . GLY A 1 99 ? -37.809 -2.778 28.051 1.00 84.19 99 GLY A CA 1
ATOM 773 C C . GLY A 1 99 ? -38.791 -2.142 29.037 1.00 84.19 99 GLY A C 1
ATOM 774 O O . GLY A 1 99 ? -39.747 -2.802 29.434 1.00 84.19 99 GLY A O 1
ATOM 775 N N . ILE A 1 100 ? -38.575 -0.879 29.416 1.00 82.44 100 ILE A N 1
ATOM 776 C CA . ILE A 1 100 ? -39.564 -0.088 30.151 1.00 82.44 100 ILE A CA 1
ATOM 777 C C . ILE A 1 100 ? -40.663 0.346 29.168 1.00 82.44 100 ILE A C 1
ATOM 779 O O . ILE A 1 100 ? -40.344 1.026 28.189 1.00 82.44 100 ILE A O 1
ATOM 783 N N . PRO A 1 101 ? -41.933 -0.041 29.388 1.00 82.19 101 PRO A N 1
ATOM 784 C CA . PRO A 1 101 ? -43.042 0.414 28.558 1.00 82.19 101 PRO A CA 1
ATOM 785 C C . PRO A 1 101 ? -43.171 1.939 28.596 1.00 82.19 101 PRO A C 1
ATOM 787 O O . PRO A 1 101 ? -43.055 2.550 29.655 1.00 82.19 101 PRO A O 1
ATOM 790 N N . GLU A 1 102 ? -43.439 2.556 27.449 1.00 79.12 102 GLU A N 1
ATOM 791 C CA . GLU A 1 102 ? -43.838 3.962 27.397 1.00 79.12 102 GLU A CA 1
ATOM 792 C C . GLU A 1 102 ? -45.246 4.120 27.966 1.00 79.12 102 GLU A C 1
ATOM 794 O O . GLU A 1 102 ? -46.170 3.412 27.559 1.00 79.12 102 GLU A O 1
ATOM 799 N N . THR A 1 103 ? -45.414 5.039 28.918 1.00 76.06 103 THR A N 1
ATOM 800 C CA . THR A 1 103 ? -46.736 5.435 29.396 1.00 76.06 103 THR A CA 1
ATOM 801 C C . THR A 1 103 ? -47.060 6.841 28.903 1.00 76.06 103 THR A C 1
ATOM 803 O O . THR A 1 103 ? -46.195 7.709 28.838 1.00 76.06 103 THR A O 1
ATOM 806 N N . GLU A 1 104 ? -48.327 7.087 28.563 1.00 73.00 104 GLU A N 1
ATOM 807 C CA . GLU A 1 104 ? -48.811 8.422 28.175 1.00 73.00 104 GLU A CA 1
ATOM 808 C C . GLU A 1 104 ? -48.952 9.370 29.381 1.00 73.00 104 GLU A C 1
ATOM 810 O O . GLU A 1 104 ? -49.497 10.464 29.248 1.00 73.00 104 GLU A O 1
ATOM 815 N N . ASN A 1 105 ? -48.529 8.952 30.580 1.00 75.19 105 ASN A N 1
ATOM 816 C CA . ASN A 1 105 ? -48.699 9.740 31.789 1.00 75.19 105 ASN A CA 1
ATOM 817 C C . ASN A 1 105 ? -47.648 10.864 31.834 1.00 75.19 105 ASN A C 1
ATOM 819 O O . ASN A 1 105 ? -46.477 10.588 32.085 1.00 75.19 105 ASN A O 1
ATOM 823 N N . PRO A 1 106 ? -48.045 12.140 31.685 1.00 66.75 106 PRO A N 1
ATOM 824 C CA . PRO A 1 106 ? -47.106 13.262 31.630 1.00 66.75 106 PRO A CA 1
ATOM 825 C C . PRO A 1 106 ? -46.366 13.518 32.954 1.00 66.75 106 PRO A C 1
ATOM 827 O O . PRO A 1 106 ? -45.443 14.325 32.985 1.00 66.75 106 PRO A O 1
ATOM 830 N N . ASN A 1 107 ? -46.770 12.854 34.043 1.00 68.12 107 ASN A N 1
ATOM 831 C CA . ASN A 1 107 ? -46.141 12.965 35.360 1.00 68.12 107 ASN A CA 1
ATOM 832 C C . ASN A 1 107 ? -45.232 11.768 35.707 1.00 68.12 107 ASN A C 1
ATOM 834 O O . ASN A 1 107 ? -44.767 11.681 36.844 1.00 68.12 107 ASN A O 1
ATOM 838 N N . GLU A 1 108 ? -45.011 10.819 34.791 1.00 72.88 108 GLU A N 1
ATOM 839 C CA . GLU A 1 108 ? -44.055 9.727 35.006 1.00 72.88 108 GLU A CA 1
ATOM 840 C C . GLU A 1 108 ? -42.620 10.246 34.818 1.00 72.88 108 GLU A C 1
ATOM 842 O O . GLU A 1 108 ? -42.150 10.443 33.701 1.00 72.88 108 GLU A O 1
ATOM 847 N N . GLY A 1 109 ? -41.929 10.505 35.930 1.00 76.56 109 GLY A N 1
ATOM 848 C CA . GLY A 1 109 ? -40.516 10.892 35.930 1.00 76.56 109 GLY A CA 1
ATOM 849 C C . GLY A 1 109 ? -39.589 9.677 35.967 1.00 76.56 109 GLY A C 1
ATOM 850 O O . GLY A 1 109 ? -39.919 8.669 36.601 1.00 76.56 109 GLY A O 1
ATOM 851 N N . THR A 1 110 ? -38.415 9.787 35.343 1.00 78.19 110 THR A N 1
ATOM 852 C CA . THR A 1 110 ? -37.399 8.722 35.270 1.00 78.19 110 THR A CA 1
ATOM 853 C C . THR A 1 110 ? -37.024 8.173 36.655 1.00 78.19 110 THR A C 1
ATOM 855 O O . THR A 1 110 ? -37.096 6.959 36.854 1.00 78.19 110 THR A O 1
ATOM 858 N N . ASP A 1 111 ? -36.803 9.042 37.648 1.00 80.44 111 ASP A N 1
ATOM 859 C CA . ASP A 1 111 ? -36.587 8.677 39.059 1.00 80.44 111 ASP A CA 1
ATOM 860 C C . ASP A 1 111 ? -37.634 7.688 39.598 1.00 80.44 111 ASP A C 1
ATOM 862 O O . ASP A 1 111 ? -37.317 6.673 40.222 1.00 80.44 111 ASP A O 1
ATOM 866 N N . SER A 1 112 ? -38.917 7.969 39.347 1.00 82.06 112 SER A N 1
ATOM 867 C CA . SER A 1 112 ? -40.024 7.159 39.864 1.00 82.06 112 SER A CA 1
ATOM 868 C C . SER A 1 112 ? -40.071 5.774 39.217 1.00 82.06 112 SER A C 1
ATOM 870 O O . SER A 1 112 ? -40.335 4.775 39.890 1.00 82.06 112 SER A O 1
ATOM 872 N N . VAL A 1 113 ? -39.741 5.698 37.927 1.00 84.81 113 VAL A N 1
ATOM 873 C CA . VAL A 1 113 ? -39.639 4.445 37.172 1.00 84.81 113 VAL A CA 1
ATOM 874 C C . VAL A 1 113 ? -38.477 3.604 37.695 1.00 84.81 113 VAL A C 1
ATOM 876 O O . VAL A 1 113 ? -38.651 2.412 37.963 1.00 84.81 113 VAL A O 1
ATOM 879 N N . VAL A 1 114 ? -37.310 4.222 37.892 1.00 85.19 114 VAL A N 1
ATOM 880 C CA . VAL A 1 114 ? -36.105 3.554 38.402 1.00 85.19 114 VAL A CA 1
ATOM 881 C C . VAL A 1 114 ? -36.332 3.029 39.821 1.00 85.19 114 VAL A C 1
ATOM 883 O O . VAL A 1 114 ? -36.042 1.864 40.097 1.00 85.19 114 VAL A O 1
ATOM 886 N N . MET A 1 115 ? -36.928 3.831 40.708 1.00 85.50 115 MET A N 1
ATOM 887 C CA . MET A 1 115 ? -37.247 3.421 42.081 1.00 85.50 115 MET A CA 1
ATOM 888 C C . MET A 1 115 ? -38.230 2.245 42.116 1.00 85.50 115 MET A C 1
ATOM 890 O O . MET A 1 115 ? -38.017 1.277 42.848 1.00 85.50 115 MET A O 1
ATOM 894 N N . ASN A 1 116 ? -39.280 2.278 41.290 1.00 85.94 116 ASN A N 1
ATOM 895 C CA . ASN A 1 116 ? -40.239 1.176 41.186 1.00 85.94 116 ASN A CA 1
ATOM 896 C C . ASN A 1 116 ? -39.580 -0.115 40.684 1.00 85.94 116 ASN A C 1
ATOM 898 O O . ASN A 1 116 ? -39.840 -1.192 41.229 1.00 85.94 116 ASN A O 1
ATOM 902 N N . LEU A 1 117 ? -38.695 -0.014 39.687 1.00 86.75 117 LEU A N 1
ATOM 903 C CA . LEU A 1 117 ? -37.942 -1.155 39.175 1.00 86.75 117 LEU A CA 1
ATOM 904 C C . LEU A 1 117 ? -37.040 -1.762 40.258 1.00 86.75 117 LEU A C 1
ATOM 906 O O . LEU A 1 117 ? -37.103 -2.968 40.497 1.00 86.75 117 LEU A O 1
ATOM 910 N N . CYS A 1 118 ? -36.239 -0.949 40.944 1.00 87.62 118 CYS A N 1
ATOM 911 C CA . CYS A 1 118 ? -35.345 -1.414 42.003 1.00 87.62 118 CYS A CA 1
ATOM 912 C C . CYS A 1 118 ? -36.102 -2.092 43.153 1.00 87.62 118 CYS A C 1
ATOM 914 O O . CYS A 1 118 ? -35.750 -3.206 43.553 1.00 87.62 118 CYS A O 1
ATOM 916 N N . ASN A 1 119 ? -37.202 -1.482 43.604 1.00 87.25 119 ASN A N 1
ATOM 917 C CA . ASN A 1 119 ? -38.068 -2.049 44.637 1.00 87.25 119 ASN A CA 1
ATOM 918 C C . ASN A 1 119 ? -38.673 -3.393 44.205 1.00 87.25 119 ASN A C 1
ATOM 920 O O . ASN A 1 119 ? -38.739 -4.325 45.007 1.00 87.25 119 ASN A O 1
ATOM 924 N N . SER A 1 120 ? -39.066 -3.536 42.932 1.00 86.81 120 SER A N 1
ATOM 925 C CA . SER A 1 120 ? -39.598 -4.802 42.402 1.00 86.81 120 SER A CA 1
ATOM 926 C C . SER A 1 120 ? -38.576 -5.946 42.428 1.00 86.81 120 SER A C 1
ATOM 928 O O . SER A 1 120 ? -38.951 -7.111 42.554 1.00 86.81 120 SER A O 1
ATOM 930 N N . MET A 1 121 ? -37.283 -5.614 42.365 1.00 87.50 121 MET A N 1
ATOM 931 C CA . MET A 1 121 ? -36.175 -6.565 42.466 1.00 87.50 121 MET A CA 1
ATOM 932 C C . MET A 1 121 ? -35.724 -6.810 43.916 1.00 87.50 121 MET A C 1
ATOM 934 O O . MET A 1 121 ? -34.824 -7.618 44.144 1.00 87.50 121 MET A O 1
ATOM 938 N N . GLY A 1 122 ? -36.335 -6.137 44.897 1.00 89.00 122 GLY A N 1
ATOM 939 C CA . GLY A 1 122 ? -35.959 -6.222 46.309 1.00 89.00 122 GLY A CA 1
ATOM 940 C C . GLY A 1 122 ? -34.685 -5.450 46.667 1.00 89.00 122 GLY A C 1
ATOM 941 O O . GLY A 1 122 ? -34.087 -5.733 47.705 1.00 89.00 122 GLY A O 1
ATOM 942 N N . ALA A 1 123 ? -34.253 -4.510 45.821 1.00 86.00 123 ALA A N 1
ATOM 943 C CA . ALA A 1 123 ? -33.163 -3.596 46.140 1.00 86.00 123 ALA A CA 1
ATOM 944 C C . ALA A 1 123 ? -33.705 -2.409 46.950 1.00 86.00 123 ALA A C 1
ATOM 946 O O . ALA A 1 123 ? -34.664 -1.766 46.532 1.00 86.00 123 ALA A O 1
ATOM 947 N N . ASP A 1 124 ? -33.079 -2.128 48.093 1.00 84.12 124 ASP A N 1
ATOM 948 C CA . ASP A 1 124 ? -33.393 -0.971 48.934 1.00 84.12 124 ASP A CA 1
ATOM 949 C C . ASP A 1 124 ? -32.578 0.233 48.449 1.00 84.12 124 ASP A C 1
ATOM 951 O O . ASP A 1 124 ? -31.351 0.255 48.579 1.00 84.12 124 ASP A O 1
ATOM 955 N N . VAL A 1 125 ? -33.249 1.187 47.803 1.00 82.25 125 VAL A N 1
ATOM 956 C CA . VAL A 1 125 ? -32.614 2.341 47.155 1.00 82.25 125 VAL A CA 1
ATOM 957 C C . VAL A 1 125 ? -33.347 3.609 47.567 1.00 82.25 125 VAL A C 1
ATOM 959 O O . VAL A 1 125 ? -34.574 3.634 47.637 1.00 82.25 125 VAL A O 1
ATOM 962 N N . SER A 1 126 ? -32.592 4.671 47.833 1.00 80.50 126 SER A N 1
ATOM 963 C CA . SER A 1 126 ? -33.106 5.987 48.210 1.00 80.50 126 SER A CA 1
ATOM 964 C C . SER A 1 126 ? -32.412 7.073 47.399 1.00 80.50 126 SER A C 1
ATOM 966 O O . SER A 1 126 ? -31.204 6.995 47.180 1.00 80.50 126 SER A O 1
ATOM 968 N N . ILE A 1 127 ? -33.161 8.100 47.004 1.00 76.06 127 ILE A N 1
ATOM 969 C CA . ILE A 1 127 ? -32.611 9.276 46.325 1.00 76.06 127 ILE A CA 1
ATOM 970 C C . ILE A 1 127 ? -31.921 10.154 47.376 1.00 76.06 127 ILE A C 1
ATOM 972 O O . ILE A 1 127 ? -32.542 10.538 48.368 1.00 76.06 127 ILE A O 1
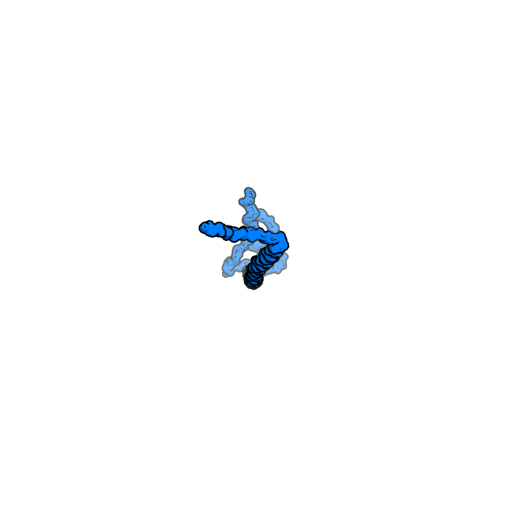ATOM 976 N N . ASP A 1 128 ? -30.636 10.445 47.175 1.00 77.81 128 ASP A N 1
ATOM 977 C CA . ASP A 1 128 ? -29.865 11.356 48.023 1.00 77.81 128 ASP A CA 1
ATOM 978 C C . ASP A 1 128 ? -29.683 12.704 47.312 1.00 77.81 128 ASP A C 1
ATOM 980 O O . ASP A 1 128 ? -28.860 12.846 46.409 1.00 77.81 128 ASP A O 1
ATOM 984 N N . GLU A 1 129 ? -30.455 13.702 47.741 1.00 67.31 129 GLU A N 1
ATOM 985 C CA . GLU A 1 129 ? -30.428 15.068 47.198 1.00 67.31 129 GLU A CA 1
ATOM 986 C C . GLU A 1 129 ? -29.211 15.891 47.674 1.00 67.31 129 GLU A C 1
ATOM 988 O O . GLU A 1 129 ? -29.013 17.021 47.225 1.00 67.31 129 GLU A O 1
ATOM 993 N N . SER A 1 130 ? -28.397 15.370 48.605 1.00 65.12 130 SER A N 1
ATOM 994 C CA . SER A 1 130 ? -27.225 16.078 49.150 1.00 65.12 130 SER A CA 1
ATOM 995 C C . SER A 1 130 ? -25.976 15.977 48.267 1.00 65.12 130 SER A C 1
ATOM 997 O O . SER A 1 130 ? -25.007 16.722 48.454 1.00 65.12 130 SER A O 1
ATOM 999 N N . ILE A 1 131 ? -26.000 15.071 47.293 1.00 59.34 131 ILE A N 1
ATOM 1000 C CA . ILE A 1 131 ? -24.941 14.850 46.315 1.00 59.34 131 ILE A CA 1
ATOM 1001 C C . ILE A 1 131 ? -25.238 15.753 45.110 1.00 59.34 131 ILE A C 1
ATOM 1003 O O . ILE A 1 131 ? -26.394 15.916 44.726 1.00 59.34 131 ILE A O 1
ATOM 1007 N N . ALA A 1 132 ? -24.210 16.388 44.532 1.00 54.28 132 ALA A N 1
ATOM 1008 C CA . ALA A 1 132 ? -24.374 17.220 43.334 1.00 54.28 132 ALA A CA 1
ATOM 1009 C C . ALA A 1 132 ? -25.207 16.477 42.264 1.00 54.28 132 ALA A C 1
ATOM 1011 O O . ALA A 1 132 ? -25.013 15.265 42.136 1.00 54.28 132 ALA A O 1
ATOM 1012 N N . PRO A 1 133 ? -26.094 17.171 41.515 1.00 55.00 133 PRO A N 1
ATOM 1013 C CA . PRO A 1 133 ? -27.009 16.527 40.578 1.00 55.00 133 PRO A CA 1
ATOM 1014 C C . PRO A 1 133 ? -26.254 15.546 39.687 1.00 55.00 133 PRO A C 1
ATOM 1016 O O . PRO A 1 133 ? -25.263 15.921 39.053 1.00 55.00 133 PRO A O 1
ATOM 1019 N N . ILE A 1 134 ? -26.706 14.293 39.673 1.00 56.78 134 ILE A N 1
ATOM 1020 C CA . ILE A 1 134 ? -26.258 13.307 38.694 1.00 56.78 134 ILE A CA 1
ATOM 1021 C C . ILE A 1 134 ? -26.539 13.926 37.315 1.00 56.78 134 ILE A C 1
ATOM 1023 O O . ILE A 1 134 ? -27.561 14.595 37.139 1.00 56.78 134 ILE A O 1
ATOM 1027 N N . GLU A 1 135 ? -25.600 13.799 36.370 1.00 55.31 135 GLU A N 1
ATOM 1028 C CA . GLU A 1 135 ? -25.798 14.273 34.993 1.00 55.31 135 GLU A CA 1
ATOM 1029 C C . GLU A 1 135 ? -27.183 13.848 34.470 1.00 55.31 135 GLU A C 1
ATOM 1031 O O . GLU A 1 135 ? -27.652 12.767 34.829 1.00 55.31 135 GLU A O 1
ATOM 1036 N N . PRO A 1 136 ? -27.863 14.702 33.680 1.00 56.47 136 PRO A N 1
ATOM 1037 C CA . PRO A 1 136 ? -29.307 14.628 33.493 1.00 56.47 136 PRO A CA 1
ATOM 1038 C C . PRO A 1 136 ? -29.776 13.242 33.042 1.00 56.47 136 PRO A C 1
ATOM 1040 O O . PRO A 1 136 ? -29.272 12.685 32.063 1.00 56.47 136 PRO A O 1
ATOM 1043 N N . GLU A 1 137 ? -30.775 12.716 33.754 1.00 57.00 137 GLU A N 1
ATOM 1044 C CA . GLU A 1 137 ? -31.501 11.498 33.405 1.00 57.00 137 GLU A CA 1
ATOM 1045 C C . GLU A 1 137 ? -32.302 11.719 32.119 1.00 57.00 137 GLU A C 1
ATOM 1047 O O . GLU A 1 137 ? -33.480 12.074 32.134 1.00 57.00 137 GLU A O 1
ATOM 1052 N N . ASN A 1 138 ? -31.646 11.545 30.978 1.00 61.44 138 ASN A N 1
ATOM 1053 C CA . ASN A 1 138 ? -32.267 11.751 29.680 1.00 61.44 138 ASN A CA 1
ATOM 1054 C C . ASN A 1 138 ? -32.769 10.422 29.112 1.00 61.44 138 ASN A C 1
ATOM 1056 O O . ASN A 1 138 ? -32.029 9.437 29.030 1.00 61.44 138 ASN A O 1
ATOM 1060 N N . ARG A 1 139 ? -34.024 10.409 28.657 1.00 57.12 139 ARG A N 1
ATOM 1061 C CA . ARG A 1 139 ? -34.545 9.351 27.789 1.00 57.12 139 ARG A CA 1
ATOM 1062 C C . ARG A 1 139 ? -33.882 9.532 26.419 1.00 57.12 139 ARG A C 1
ATOM 1064 O O . ARG A 1 139 ? -34.142 10.506 25.721 1.00 57.12 139 ARG A O 1
ATOM 1071 N N . GLU A 1 140 ? -32.946 8.657 26.059 1.00 60.75 140 GLU A N 1
ATOM 1072 C CA . GLU A 1 140 ? -32.287 8.730 24.749 1.00 60.75 140 GLU A CA 1
ATOM 1073 C C . GLU A 1 140 ? -33.270 8.334 23.635 1.00 60.75 140 GLU A C 1
ATOM 1075 O O . GLU A 1 140 ? -33.706 7.184 23.601 1.00 60.75 140 GLU A O 1
ATOM 1080 N N . GLY A 1 141 ? -33.580 9.252 22.708 1.00 55.94 141 GLY A N 1
ATOM 1081 C CA . GLY A 1 141 ? -34.321 8.924 21.480 1.00 55.94 141 GLY A CA 1
ATOM 1082 C C . GLY A 1 141 ? -35.385 9.918 21.000 1.00 55.94 141 GLY A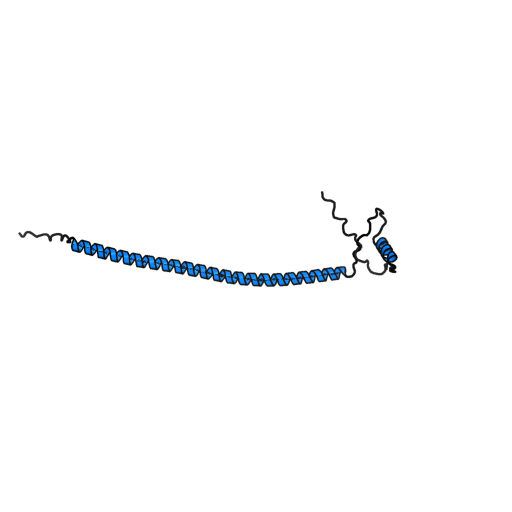 C 1
ATOM 1083 O O . GLY A 1 141 ? -35.831 9.768 19.868 1.00 55.94 141 GLY A O 1
ATOM 1084 N N . ASP A 1 142 ? -35.755 10.939 21.779 1.00 50.59 142 ASP A N 1
ATOM 1085 C CA . ASP A 1 142 ? -36.869 11.846 21.417 1.00 50.59 142 ASP A CA 1
ATOM 1086 C C . ASP A 1 142 ? -36.584 12.810 20.237 1.00 50.59 142 ASP A C 1
ATOM 1088 O O . ASP A 1 142 ? -37.500 13.458 19.736 1.00 50.59 142 ASP A O 1
ATOM 1092 N N . ASP A 1 143 ? -35.347 12.873 19.726 1.00 51.03 143 ASP A N 1
ATOM 1093 C CA . ASP A 1 143 ? -34.940 13.812 18.661 1.00 51.03 143 ASP A CA 1
ATOM 1094 C C . ASP A 1 143 ? -34.952 13.225 17.229 1.00 51.03 143 ASP A C 1
ATOM 1096 O O . ASP A 1 143 ? -34.483 13.869 16.288 1.00 51.03 143 ASP A O 1
ATOM 1100 N N . LEU A 1 144 ? -35.470 12.010 17.017 1.00 49.25 144 LEU A N 1
ATOM 1101 C CA . LEU A 1 144 ? -35.421 11.329 15.712 1.00 49.25 144 LEU A CA 1
ATOM 1102 C C . LEU A 1 144 ? -36.795 11.132 15.047 1.00 49.25 144 LEU A C 1
ATOM 1104 O O . LEU A 1 144 ? -37.064 10.026 14.597 1.00 49.25 144 LEU A O 1
ATOM 1108 N N . ASP A 1 145 ? -37.641 12.169 14.923 1.00 50.59 145 ASP A N 1
ATOM 1109 C CA . ASP A 1 145 ? -38.702 12.156 13.883 1.00 50.59 145 ASP A CA 1
ATOM 1110 C C . ASP A 1 145 ? -39.365 13.521 13.548 1.00 50.59 145 ASP A C 1
ATOM 1112 O O . ASP A 1 145 ? -40.585 13.672 13.602 1.00 50.59 145 ASP A O 1
ATOM 1116 N N . GLN A 1 146 ? -38.598 14.562 13.188 1.00 44.25 146 GLN A N 1
ATOM 1117 C CA . GLN A 1 146 ? -39.182 15.815 12.646 1.00 44.25 146 GLN A CA 1
ATOM 1118 C C . GLN A 1 146 ? -38.601 16.259 11.295 1.00 44.25 146 GLN A C 1
ATOM 1120 O O . GLN A 1 146 ? -38.524 17.450 10.993 1.00 44.25 146 GLN A O 1
ATOM 1125 N N . SER A 1 147 ? -38.232 15.314 10.432 1.00 49.16 147 SER A N 1
ATOM 1126 C CA . SER A 1 147 ? -37.922 15.646 9.036 1.00 49.16 147 SER A CA 1
ATOM 1127 C C . SER A 1 147 ? -38.342 14.536 8.075 1.00 49.16 147 SER A C 1
ATOM 1129 O O . SER A 1 147 ? -37.521 13.710 7.676 1.00 49.16 147 SER A O 1
ATOM 1131 N N . LEU A 1 148 ? -39.621 14.575 7.690 1.00 40.91 148 LEU A N 1
ATOM 1132 C CA . LEU A 1 148 ? -40.137 14.085 6.409 1.00 40.91 148 LEU A CA 1
ATOM 1133 C C . LEU A 1 148 ? -40.685 15.267 5.606 1.00 40.91 148 LEU A C 1
ATOM 1135 O O . LEU A 1 148 ? -41.391 16.108 6.209 1.00 40.91 148 LEU A O 1
#

Organism: Dreissena polymorpha (NCBI:txid45954)